Protein AF-A0A921UL97-F1 (afdb_monomer_lite)

Radius of gyration: 18.86 Å; chains: 1; bounding box: 52×34×56 Å

pLDDT: mean 81.59, std 15.33, range [46.84, 97.56]

Structure (mmCIF, N/CA/C/O backbone):
data_AF-A0A921UL97-F1
#
_entry.id   AF-A0A921UL97-F1
#
loop_
_atom_site.group_PDB
_atom_site.id
_atom_site.type_symbol
_atom_site.label_atom_id
_atom_site.label_alt_id
_atom_site.label_comp_id
_atom_site.label_asym_id
_atom_site.label_entity_id
_atom_site.label_seq_id
_atom_site.pdbx_PDB_ins_code
_atom_site.Cartn_x
_atom_site.Cartn_y
_atom_site.Cartn_z
_atom_site.occupancy
_atom_site.B_iso_or_equiv
_atom_site.auth_seq_id
_atom_site.auth_comp_id
_atom_site.auth_asym_id
_atom_site.auth_atom_id
_atom_site.pdbx_PDB_model_num
ATOM 1 N N . MET A 1 1 ? -31.697 -19.791 4.088 1.00 47.84 1 MET A N 1
ATOM 2 C CA . MET A 1 1 ? -30.578 -19.664 3.131 1.00 47.84 1 MET A CA 1
ATOM 3 C C . MET A 1 1 ? -30.287 -18.179 2.999 1.00 47.84 1 MET A C 1
ATOM 5 O O . MET A 1 1 ? -31.134 -17.475 2.470 1.00 47.84 1 MET A O 1
ATOM 9 N N . TYR A 1 2 ? -29.198 -17.680 3.588 1.00 55.25 2 TYR A N 1
ATOM 10 C CA . TYR A 1 2 ? -28.823 -16.268 3.459 1.00 55.25 2 TYR A CA 1
ATOM 11 C C . TYR A 1 2 ? -28.021 -16.108 2.171 1.00 55.25 2 TYR A C 1
ATOM 13 O O . TYR A 1 2 ? -27.031 -16.809 1.973 1.00 55.25 2 TYR A O 1
ATOM 21 N N . ILE A 1 3 ? -28.486 -15.240 1.279 1.00 63.59 3 ILE A N 1
ATOM 22 C CA . ILE A 1 3 ? -27.766 -14.893 0.056 1.00 63.59 3 ILE A CA 1
ATOM 23 C C . ILE A 1 3 ? -26.787 -13.788 0.455 1.00 63.59 3 ILE A C 1
ATOM 25 O O . ILE A 1 3 ? -27.212 -12.717 0.880 1.00 63.59 3 ILE A O 1
ATOM 29 N N . LEU A 1 4 ? -25.486 -14.067 0.383 1.00 74.12 4 LEU A N 1
ATOM 30 C CA . LEU A 1 4 ? -24.458 -13.043 0.556 1.00 74.12 4 LEU A CA 1
ATOM 31 C C . LEU A 1 4 ? -24.470 -12.166 -0.698 1.00 74.12 4 LEU A C 1
ATOM 33 O O . LEU A 1 4 ? -24.106 -12.624 -1.780 1.00 74.12 4 LEU A O 1
ATOM 37 N N . GLN A 1 5 ? -24.931 -10.926 -0.556 1.00 77.56 5 GLN A N 1
ATOM 38 C CA . GLN A 1 5 ? -24.943 -9.939 -1.627 1.00 77.56 5 GLN A CA 1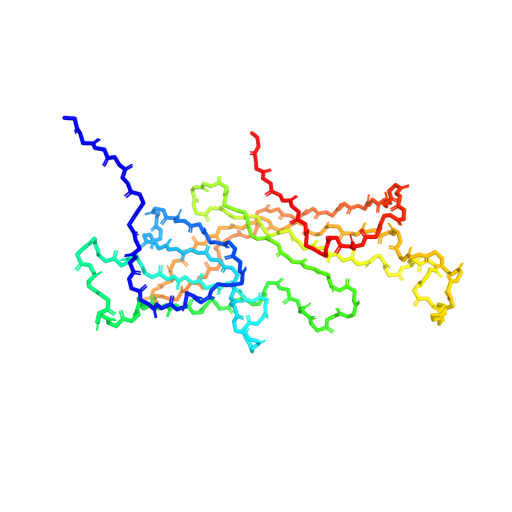
ATOM 39 C C . GLN A 1 5 ? -23.999 -8.793 -1.266 1.00 77.56 5 GLN A C 1
ATOM 41 O O . GLN A 1 5 ? -24.030 -8.276 -0.148 1.00 77.56 5 GLN A O 1
ATOM 46 N N . TRP A 1 6 ? -23.170 -8.388 -2.228 1.00 77.94 6 TRP A N 1
ATOM 47 C CA . TRP A 1 6 ? -22.376 -7.171 -2.106 1.00 77.94 6 TRP A CA 1
ATOM 48 C C . TRP A 1 6 ? -23.304 -5.977 -1.893 1.00 77.94 6 TRP A C 1
ATOM 50 O O . TRP A 1 6 ? -24.197 -5.728 -2.703 1.00 77.94 6 TRP A O 1
ATOM 60 N N . THR A 1 7 ? -23.088 -5.259 -0.795 1.00 75.06 7 THR A N 1
ATOM 61 C CA . THR A 1 7 ? -23.838 -4.053 -0.444 1.00 75.06 7 THR A CA 1
ATOM 62 C C . THR A 1 7 ? -22.872 -2.876 -0.455 1.00 75.06 7 THR A C 1
ATOM 64 O O . THR A 1 7 ? -21.759 -2.978 0.058 1.00 75.06 7 THR A O 1
ATOM 67 N N . HIS A 1 8 ? -23.268 -1.780 -1.096 1.00 76.88 8 HIS A N 1
ATOM 68 C CA . HIS A 1 8 ? -22.486 -0.549 -1.104 1.00 76.88 8 HIS A CA 1
ATOM 69 C C . HIS A 1 8 ? -22.623 0.151 0.255 1.00 76.88 8 HIS A C 1
ATOM 71 O O . HIS A 1 8 ? -23.746 0.366 0.712 1.00 76.88 8 HIS A O 1
ATOM 77 N N . HIS A 1 9 ? -21.502 0.493 0.894 1.00 78.44 9 HIS A N 1
ATOM 78 C CA . HIS A 1 9 ? -21.475 1.126 2.215 1.00 78.44 9 HIS A CA 1
ATOM 79 C C . HIS A 1 9 ? -20.854 2.521 2.128 1.00 78.44 9 HIS A C 1
ATOM 81 O O . HIS A 1 9 ? -19.638 2.641 1.990 1.00 78.44 9 HIS A O 1
ATOM 87 N N . GLY A 1 10 ? -21.700 3.547 2.260 1.00 79.19 10 GLY A N 1
ATOM 88 C CA . GLY A 1 10 ? -21.292 4.955 2.243 1.00 79.19 10 GLY A CA 1
ATOM 89 C C . GLY A 1 10 ? -20.897 5.495 0.869 1.00 79.19 10 GLY A C 1
ATOM 90 O O . GLY A 1 10 ? -20.443 4.750 0.012 1.00 79.19 10 GLY A O 1
ATOM 91 N N . ASP A 1 11 ? -21.031 6.808 0.672 1.00 84.38 11 ASP A N 1
ATOM 92 C CA . ASP A 1 11 ? -20.553 7.516 -0.529 1.00 84.38 11 ASP A CA 1
ATOM 93 C C . ASP A 1 11 ? -19.202 8.196 -0.249 1.00 84.38 11 ASP A C 1
ATOM 95 O O . ASP A 1 11 ? -19.039 9.410 -0.392 1.00 84.38 11 ASP A O 1
ATOM 99 N N . TRP A 1 12 ? -18.218 7.416 0.208 1.00 87.12 12 TRP A N 1
ATOM 100 C CA . TRP A 1 12 ? -16.892 7.931 0.562 1.00 87.12 12 TRP A CA 1
ATOM 101 C C . TRP A 1 12 ? -15.799 7.355 -0.328 1.00 87.12 12 TRP A C 1
ATOM 103 O O . TRP A 1 12 ? -15.843 6.202 -0.752 1.00 87.12 12 TRP A O 1
ATOM 113 N N . ILE A 1 13 ? -14.758 8.155 -0.546 1.00 88.69 13 ILE A N 1
ATOM 114 C CA . ILE A 1 13 ? -13.531 7.708 -1.201 1.00 88.69 13 ILE A CA 1
ATOM 115 C C . ILE A 1 13 ? -12.564 7.250 -0.109 1.00 88.69 13 ILE A C 1
ATOM 117 O O . ILE A 1 13 ? -12.173 8.038 0.752 1.00 88.69 13 ILE A O 1
ATOM 121 N N . LEU A 1 14 ? -12.186 5.973 -0.140 1.00 92.25 14 LEU A N 1
ATOM 122 C CA . LEU A 1 14 ? -11.200 5.416 0.786 1.00 92.25 14 LEU A CA 1
ATOM 123 C C . LEU A 1 14 ? -9.791 5.955 0.480 1.00 92.25 14 LEU A C 1
ATOM 125 O O . LEU A 1 14 ? -9.491 6.272 -0.673 1.00 92.25 14 LEU A O 1
ATOM 129 N N . PRO A 1 15 ? -8.890 6.022 1.476 1.00 94.62 15 PRO A N 1
ATOM 130 C CA . PRO A 1 15 ? -7.600 6.705 1.351 1.00 94.62 15 PRO A CA 1
ATOM 131 C C . PRO A 1 15 ? -6.551 5.897 0.565 1.00 94.62 15 PRO A C 1
ATOM 133 O O . PRO A 1 15 ? -5.354 6.077 0.791 1.00 94.62 15 PRO A O 1
ATOM 136 N N . PHE A 1 16 ? -6.965 4.994 -0.329 1.00 95.81 16 PHE A N 1
ATOM 137 C CA . PHE A 1 16 ? -6.090 4.015 -0.968 1.00 95.81 16 PHE A CA 1
ATOM 138 C C . PHE A 1 16 ? -5.821 4.324 -2.444 1.00 95.81 16 PHE A C 1
ATOM 140 O O . PHE A 1 16 ? -6.738 4.548 -3.233 1.00 95.81 16 PHE A O 1
ATOM 147 N N . ALA A 1 17 ? -4.553 4.250 -2.845 1.00 92.50 17 ALA A N 1
ATOM 148 C CA . ALA A 1 17 ? -4.155 4.125 -4.240 1.00 92.50 17 ALA A CA 1
ATOM 149 C C . ALA A 1 17 ? -4.385 2.674 -4.691 1.00 92.50 17 ALA A C 1
ATOM 151 O O . ALA A 1 17 ? -3.507 1.819 -4.567 1.00 92.50 17 ALA A O 1
ATOM 152 N N . GLY A 1 18 ? -5.584 2.393 -5.204 1.00 89.88 18 GLY A N 1
ATOM 153 C CA . GLY A 1 18 ? -5.939 1.083 -5.746 1.00 89.88 18 GLY A CA 1
ATOM 154 C C . GLY A 1 18 ? -6.394 0.090 -4.677 1.00 89.88 18 GLY A C 1
ATOM 155 O O . GLY A 1 18 ? -7.351 0.345 -3.952 1.00 89.88 18 GLY A O 1
ATOM 156 N N . GLN A 1 19 ? -5.764 -1.085 -4.634 1.00 91.62 19 GLN A N 1
ATOM 157 C CA . GLN A 1 19 ? -6.203 -2.201 -3.790 1.00 91.62 19 GLN A CA 1
ATOM 158 C C . GLN A 1 19 ? -5.770 -2.026 -2.326 1.00 91.62 19 GLN A C 1
ATOM 160 O O . GLN A 1 19 ? -4.643 -1.615 -2.043 1.00 91.62 19 GLN A O 1
ATOM 165 N N . ALA A 1 20 ? -6.653 -2.419 -1.409 1.00 94.94 20 ALA A N 1
ATOM 166 C CA . ALA A 1 20 ? -6.383 -2.551 0.017 1.00 94.94 20 ALA A CA 1
ATOM 167 C C . ALA A 1 20 ? -6.779 -3.950 0.500 1.00 94.94 20 ALA A C 1
ATOM 169 O O . ALA A 1 20 ? -7.606 -4.622 -0.118 1.00 94.94 20 ALA A O 1
ATOM 170 N N . TYR A 1 21 ? -6.189 -4.375 1.611 1.00 95.88 21 TYR A N 1
ATOM 171 C CA . TYR A 1 21 ? -6.388 -5.698 2.192 1.00 95.88 21 TYR A CA 1
ATOM 172 C C . TYR A 1 21 ? -6.857 -5.554 3.626 1.00 95.88 21 TYR A C 1
ATOM 174 O O . TYR A 1 21 ? -6.320 -4.736 4.370 1.00 95.88 21 TYR A O 1
ATOM 182 N N . TYR A 1 22 ? -7.852 -6.346 4.005 1.00 95.56 22 TYR A N 1
ATOM 183 C CA . TYR A 1 22 ? -8.232 -6.458 5.400 1.00 95.56 22 TYR A CA 1
ATOM 184 C C . TYR A 1 22 ? -7.176 -7.283 6.131 1.00 95.56 22 TYR A C 1
ATOM 186 O O . TYR A 1 22 ? -6.858 -8.397 5.714 1.00 95.56 22 TYR A O 1
ATOM 194 N 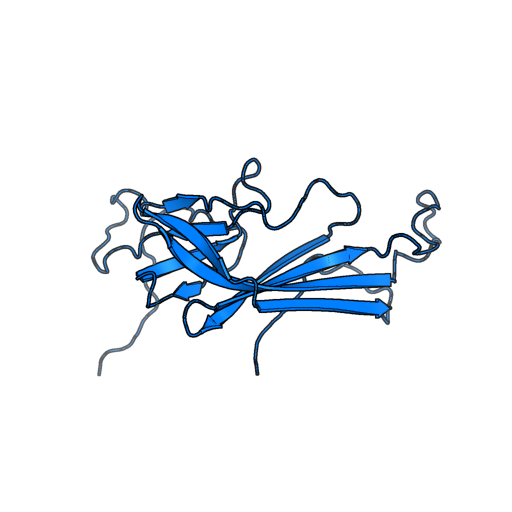N . ASP A 1 23 ? -6.654 -6.733 7.220 1.00 96.38 23 ASP A N 1
ATOM 195 C CA . ASP A 1 23 ? -5.767 -7.440 8.127 1.00 96.38 23 ASP A CA 1
ATOM 196 C C . ASP A 1 23 ? -6.460 -7.643 9.476 1.00 96.38 23 ASP A C 1
ATOM 198 O O . ASP A 1 23 ? -6.921 -6.689 10.104 1.00 96.38 23 ASP A O 1
ATOM 202 N N . ALA A 1 24 ? -6.557 -8.903 9.900 1.00 95.06 24 ALA A N 1
ATOM 203 C CA . ALA A 1 24 ? -7.303 -9.280 11.092 1.00 95.06 24 ALA A CA 1
ATOM 204 C C . ALA A 1 24 ? -6.595 -8.891 12.396 1.00 95.06 24 ALA A C 1
ATOM 206 O O . ALA A 1 24 ? -7.269 -8.639 13.386 1.00 95.06 24 ALA A O 1
ATOM 207 N N . GLU A 1 25 ? -5.261 -8.822 12.421 1.00 94.50 25 GLU A N 1
ATOM 208 C CA . GLU A 1 25 ? -4.530 -8.432 13.634 1.00 94.50 25 GLU A CA 1
ATOM 209 C C . GLU A 1 25 ? -4.559 -6.912 13.835 1.00 94.50 25 GLU A C 1
ATOM 211 O O . GLU A 1 25 ? -4.550 -6.426 14.966 1.00 94.50 25 GLU A O 1
ATOM 216 N N . LEU A 1 26 ? -4.594 -6.155 12.736 1.00 95.38 26 LEU A N 1
ATOM 217 C CA . LEU A 1 26 ? -4.786 -4.705 12.747 1.00 95.38 26 LEU A CA 1
ATOM 218 C C . LEU A 1 26 ? -6.263 -4.297 12.826 1.00 95.38 26 LEU A C 1
ATOM 220 O O . LEU A 1 26 ? -6.540 -3.119 13.044 1.00 95.38 26 LEU A O 1
ATOM 224 N N . GLU A 1 27 ? -7.187 -5.232 12.598 1.00 95.56 27 GLU A N 1
ATOM 225 C CA . GLU A 1 27 ? -8.634 -5.002 12.483 1.00 95.56 27 GLU A CA 1
ATOM 226 C C . GLU A 1 27 ? -8.985 -3.846 11.525 1.00 95.56 27 GLU A C 1
ATOM 228 O O . GLU A 1 27 ? -9.927 -3.083 11.742 1.00 95.56 27 GLU A O 1
ATOM 233 N N . ALA A 1 28 ? -8.212 -3.699 10.446 1.00 96.56 28 ALA A N 1
ATOM 234 C CA . ALA A 1 28 ? -8.289 -2.551 9.550 1.00 96.56 28 ALA A CA 1
ATOM 235 C C . ALA A 1 28 ? -7.989 -2.935 8.099 1.00 96.56 28 ALA A C 1
ATOM 237 O O . ALA A 1 28 ? -7.287 -3.907 7.811 1.00 96.56 28 ALA A O 1
ATOM 238 N N . TRP A 1 29 ? -8.483 -2.121 7.171 1.00 96.88 29 TRP A N 1
ATOM 239 C CA . TRP A 1 29 ? -8.026 -2.129 5.787 1.00 96.88 29 TRP A CA 1
ATOM 240 C C . TRP A 1 29 ? -6.658 -1.467 5.694 1.00 96.88 29 TRP A C 1
ATOM 242 O O . TRP A 1 29 ? -6.455 -0.404 6.272 1.00 96.88 29 TRP A O 1
ATOM 252 N N . VAL A 1 30 ? -5.733 -2.056 4.941 1.00 97.56 30 VAL A N 1
ATOM 253 C CA . VAL A 1 30 ? -4.375 -1.544 4.731 1.00 97.56 30 VAL A CA 1
ATOM 254 C C . VAL A 1 30 ? -4.073 -1.462 3.241 1.00 97.56 30 VAL A C 1
ATOM 256 O O . VAL A 1 30 ? -4.290 -2.423 2.501 1.00 97.56 30 VAL A O 1
ATOM 259 N N . GLY A 1 31 ? -3.526 -0.333 2.796 1.00 97.19 31 GLY A N 1
ATOM 260 C CA . GLY A 1 31 ? -3.187 -0.108 1.393 1.00 97.19 31 GLY A CA 1
ATOM 261 C C . GLY A 1 31 ? -2.118 0.963 1.202 1.00 97.19 31 GLY A C 1
ATOM 262 O O . GLY A 1 31 ? -1.633 1.568 2.159 1.00 9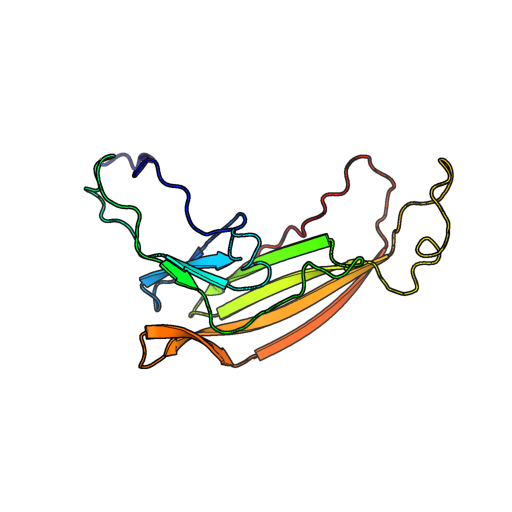7.19 31 GLY A O 1
ATOM 263 N N . LEU A 1 32 ? -1.737 1.186 -0.057 1.00 96.81 32 LEU A N 1
ATOM 264 C CA . LEU A 1 32 ? -0.919 2.339 -0.438 1.00 96.81 32 LEU A CA 1
ATOM 265 C C . LEU A 1 32 ? -1.754 3.611 -0.294 1.00 96.81 32 LEU A C 1
ATOM 267 O O . LEU A 1 32 ? -2.916 3.603 -0.682 1.00 96.81 32 LEU A O 1
ATOM 271 N N . ALA A 1 33 ? -1.182 4.697 0.214 1.00 96.31 33 ALA A N 1
ATOM 272 C CA . ALA A 1 33 ? -1.913 5.946 0.379 1.00 96.31 33 ALA A CA 1
ATOM 273 C C . ALA A 1 33 ? -2.244 6.597 -0.980 1.00 96.31 33 ALA A C 1
ATOM 275 O O . ALA A 1 33 ? -1.409 6.648 -1.887 1.00 96.31 33 ALA A O 1
ATOM 276 N N . GLY A 1 34 ? -3.495 7.042 -1.124 1.00 92.50 34 GLY A N 1
ATOM 277 C CA . GLY A 1 34 ? -4.068 7.565 -2.368 1.00 92.50 34 GLY A CA 1
ATOM 278 C C . GLY A 1 34 ? -3.776 9.037 -2.649 1.00 92.50 34 GLY A C 1
ATOM 279 O O . GLY A 1 34 ? -3.781 9.451 -3.809 1.00 92.50 34 GLY A O 1
ATOM 280 N N . ASP A 1 35 ? -3.514 9.824 -1.606 1.00 90.69 35 ASP A N 1
ATOM 281 C CA . ASP A 1 35 ? -3.284 11.258 -1.744 1.00 90.69 35 ASP A CA 1
ATOM 282 C C . ASP A 1 35 ? -1.884 11.566 -2.308 1.00 90.69 35 ASP A C 1
ATOM 284 O O . ASP A 1 35 ? -0.915 10.852 -2.027 1.00 90.69 35 ASP A O 1
ATOM 288 N N . ARG A 1 36 ? -1.772 12.642 -3.102 1.00 85.12 36 ARG A N 1
ATOM 289 C CA . ARG A 1 36 ? -0.525 13.015 -3.791 1.00 85.12 36 ARG A CA 1
ATOM 290 C C . ARG A 1 36 ? 0.614 13.316 -2.822 1.00 85.12 36 ARG A C 1
ATOM 292 O O . ARG A 1 36 ? 1.730 12.873 -3.089 1.00 85.12 36 ARG A O 1
ATOM 299 N N . ASP A 1 37 ? 0.337 13.992 -1.712 1.00 90.31 37 ASP A N 1
ATOM 300 C CA . ASP A 1 37 ? 1.359 14.370 -0.728 1.00 90.31 37 ASP A CA 1
ATOM 301 C C . ASP A 1 37 ? 1.782 13.166 0.128 1.00 90.31 37 ASP A C 1
ATOM 303 O O . ASP A 1 37 ? 2.879 13.121 0.685 1.00 90.31 37 ASP A O 1
ATOM 307 N N . SER A 1 38 ? 0.930 12.140 0.171 1.00 92.62 38 SER A N 1
ATOM 308 C CA . SER A 1 38 ? 1.176 10.861 0.838 1.00 92.62 38 SER A CA 1
ATOM 309 C C . SER A 1 38 ? 1.729 9.765 -0.082 1.00 92.62 38 SER A C 1
ATOM 311 O O . SER A 1 38 ? 1.852 8.608 0.330 1.00 92.62 38 SER A O 1
ATOM 313 N N . ALA A 1 39 ? 2.077 10.090 -1.330 1.00 92.00 39 ALA A N 1
ATOM 314 C CA . ALA A 1 39 ? 2.548 9.098 -2.288 1.00 92.00 39 ALA A CA 1
ATOM 315 C C . ALA A 1 39 ? 3.768 8.329 -1.753 1.00 92.00 39 ALA A C 1
ATOM 317 O O . ALA A 1 39 ? 4.749 8.905 -1.277 1.00 92.00 39 ALA A O 1
ATOM 318 N N . GLY A 1 40 ? 3.709 7.001 -1.848 1.00 93.44 40 GLY A N 1
ATOM 319 C CA . GLY A 1 40 ? 4.763 6.126 -1.341 1.00 93.44 40 GLY A CA 1
ATOM 320 C C . GLY A 1 40 ? 4.602 5.702 0.115 1.00 93.44 40 GLY A C 1
ATOM 321 O O . GLY A 1 40 ? 5.368 4.858 0.571 1.00 93.44 40 GLY A O 1
ATOM 322 N N . TYR A 1 41 ? 3.627 6.236 0.848 1.00 95.88 41 TYR A N 1
ATOM 323 C CA . TYR A 1 41 ? 3.292 5.777 2.194 1.00 95.88 41 TYR A CA 1
ATOM 324 C C . TYR A 1 41 ? 2.220 4.686 2.161 1.00 95.88 41 TYR A C 1
ATOM 326 O O . TYR A 1 41 ? 1.496 4.513 1.179 1.00 95.88 41 TYR A O 1
ATOM 334 N N . LEU A 1 42 ? 2.115 3.953 3.266 1.00 96.75 42 LEU A N 1
ATOM 335 C CA . LEU A 1 42 ? 0.964 3.101 3.552 1.00 96.75 42 LEU A CA 1
ATOM 336 C C . LEU A 1 42 ? -0.057 3.887 4.366 1.00 96.75 42 LEU A C 1
ATOM 338 O O . LEU A 1 42 ? 0.315 4.804 5.096 1.00 96.75 42 LEU A O 1
ATOM 342 N N . CYS A 1 43 ? -1.318 3.494 4.307 1.00 96.88 43 CYS A N 1
ATOM 343 C CA . CYS A 1 43 ? -2.339 3.949 5.237 1.00 96.88 43 CYS A CA 1
ATOM 344 C C . CYS A 1 43 ? -3.184 2.768 5.714 1.00 96.88 43 CYS A C 1
ATOM 346 O O . CYS A 1 43 ? -3.232 1.715 5.070 1.00 96.88 43 CYS A O 1
ATOM 348 N N . SER A 1 44 ? -3.828 2.947 6.863 1.00 97.38 44 SER A N 1
ATOM 349 C CA . SER A 1 44 ? -4.864 2.044 7.347 1.00 97.38 44 SER A CA 1
ATOM 350 C C . SER A 1 44 ? -6.186 2.776 7.519 1.00 97.38 44 SER A C 1
ATOM 352 O O . SER A 1 44 ? -6.199 3.978 7.776 1.00 97.38 44 SER A O 1
ATOM 354 N N . CYS A 1 45 ? -7.293 2.062 7.359 1.00 96.06 45 CYS A N 1
ATOM 355 C CA . CYS A 1 45 ? -8.644 2.591 7.472 1.00 96.06 45 CYS A CA 1
ATOM 356 C C . CYS A 1 45 ? -9.516 1.617 8.265 1.00 96.06 45 CYS A C 1
ATOM 358 O O . CYS A 1 45 ? -9.468 0.408 8.026 1.00 96.06 45 CYS A O 1
ATOM 360 N N . ASP A 1 46 ? -10.286 2.145 9.211 1.00 94.06 46 ASP A N 1
ATOM 361 C CA . ASP A 1 46 ? -11.161 1.344 10.061 1.00 94.06 46 ASP A CA 1
ATOM 362 C C . ASP A 1 46 ? -12.248 0.651 9.226 1.00 94.06 46 ASP A C 1
ATOM 364 O O . ASP A 1 46 ? -12.694 1.161 8.194 1.00 94.06 46 ASP A O 1
ATOM 368 N N . VAL A 1 47 ? -12.699 -0.524 9.672 1.00 89.69 47 VAL A N 1
ATOM 369 C CA . VAL A 1 47 ? -13.812 -1.222 9.020 1.00 89.69 47 VAL A CA 1
ATOM 370 C C . VAL A 1 47 ? -15.126 -0.528 9.401 1.00 89.69 47 VAL A C 1
ATOM 372 O O . VAL A 1 47 ? -15.474 -0.507 10.584 1.00 89.69 47 VAL A O 1
ATOM 375 N N . PRO A 1 48 ? -15.882 0.035 8.439 1.00 83.94 48 PRO A N 1
ATOM 376 C CA . PRO A 1 48 ? -17.164 0.649 8.751 1.00 83.94 48 PRO A CA 1
ATOM 377 C C . PRO A 1 48 ? -18.168 -0.412 9.240 1.00 83.94 48 PRO A C 1
ATOM 379 O O . PRO A 1 48 ? -18.167 -1.543 8.744 1.00 83.94 48 PRO A O 1
ATOM 382 N N . PRO A 1 49 ? -19.044 -0.079 10.205 1.00 77.25 49 PRO A N 1
ATOM 383 C CA . PRO A 1 49 ? -20.043 -1.016 10.706 1.00 77.25 49 PRO A CA 1
ATOM 384 C C . PRO A 1 49 ? -21.043 -1.404 9.608 1.00 77.25 49 PRO A C 1
ATOM 386 O O . PRO A 1 49 ? -21.383 -0.603 8.742 1.00 77.25 49 PRO A O 1
ATOM 389 N N . VAL A 1 50 ? -21.589 -2.622 9.684 1.00 69.75 50 VAL A N 1
ATOM 390 C CA . VAL A 1 50 ? -22.527 -3.170 8.678 1.00 69.75 50 VAL A CA 1
ATOM 391 C C . VAL A 1 50 ? -23.782 -2.299 8.501 1.00 69.75 50 VAL A C 1
ATOM 393 O O . VAL A 1 50 ? -24.339 -2.231 7.412 1.00 69.75 50 VAL A O 1
ATOM 396 N N . ALA A 1 51 ? -24.211 -1.592 9.549 1.00 67.81 51 ALA A N 1
ATOM 397 C CA . ALA A 1 51 ? -25.357 -0.680 9.516 1.00 67.81 51 ALA A CA 1
ATOM 398 C C . ALA A 1 51 ? -25.000 0.750 9.067 1.00 67.81 51 ALA A C 1
ATOM 400 O O . ALA A 1 51 ? -25.770 1.677 9.310 1.00 67.81 51 ALA A O 1
ATOM 401 N N . ALA A 1 52 ? -23.826 0.961 8.465 1.00 63.47 52 ALA A N 1
ATOM 402 C CA . ALA A 1 52 ? -23.432 2.280 8.004 1.00 63.47 52 ALA A CA 1
ATOM 403 C C . ALA A 1 52 ? -24.346 2.755 6.856 1.00 63.47 52 ALA A C 1
ATOM 405 O O . ALA A 1 52 ? -24.187 2.363 5.702 1.00 63.47 52 ALA A O 1
ATOM 406 N N . GLU A 1 53 ? -25.312 3.607 7.194 1.00 67.69 53 GLU A N 1
ATOM 407 C CA . GLU A 1 53 ? -26.074 4.433 6.258 1.00 67.69 53 GLU A CA 1
ATOM 408 C C . GLU A 1 53 ? -25.166 5.379 5.461 1.00 67.69 53 GLU A C 1
ATOM 410 O O . GLU A 1 53 ? -24.103 5.785 5.937 1.00 67.69 53 GLU A O 1
ATOM 415 N N . LEU A 1 54 ? -25.632 5.791 4.277 1.00 65.56 54 LEU A N 1
ATOM 416 C CA . LEU A 1 54 ? -24.932 6.708 3.363 1.00 65.56 54 LEU A CA 1
ATOM 417 C C . LEU A 1 54 ? -24.564 8.062 4.000 1.00 65.56 54 LEU A C 1
ATOM 419 O O . LEU A 1 54 ? -23.642 8.729 3.545 1.00 65.56 54 LEU A O 1
ATOM 423 N N . THR A 1 55 ? -25.274 8.461 5.056 1.00 67.38 55 THR A N 1
ATOM 424 C CA . THR A 1 55 ? -25.096 9.723 5.788 1.00 67.38 55 THR A CA 1
ATOM 425 C C . THR A 1 55 ? -24.012 9.666 6.864 1.00 67.38 55 THR A C 1
ATOM 427 O O . THR A 1 55 ? -23.686 10.701 7.448 1.00 67.38 55 THR A O 1
ATOM 430 N N . ASN A 1 56 ? -23.457 8.484 7.151 1.00 77.81 56 ASN A N 1
ATOM 431 C CA . ASN A 1 56 ? -22.415 8.352 8.161 1.00 77.81 56 ASN A CA 1
ATOM 432 C C . ASN A 1 56 ? -21.125 9.074 7.739 1.00 77.81 56 ASN A C 1
ATOM 434 O O . ASN A 1 56 ? -20.865 9.252 6.545 1.00 77.81 56 ASN A O 1
ATOM 438 N N . PRO A 1 57 ? -20.306 9.517 8.706 1.00 85.44 57 PRO A N 1
ATOM 439 C CA . PRO A 1 57 ? -18.990 10.048 8.394 1.00 85.44 57 PRO A CA 1
ATOM 440 C C . PRO A 1 57 ? -18.106 8.961 7.759 1.00 85.44 57 PRO A C 1
ATOM 442 O O . PRO A 1 57 ? -18.296 7.774 8.045 1.00 85.44 57 PRO A O 1
ATOM 445 N N . PRO A 1 58 ? -17.116 9.348 6.934 1.00 87.50 58 PRO A N 1
ATOM 446 C CA . PRO A 1 58 ? -16.151 8.400 6.397 1.00 87.50 58 PRO A CA 1
ATOM 447 C C . PRO A 1 58 ? -15.397 7.691 7.533 1.00 87.50 58 PRO A C 1
ATOM 449 O O . PRO A 1 58 ? -15.159 8.302 8.583 1.00 87.50 58 PRO A O 1
ATOM 452 N N . PRO A 1 59 ? -14.993 6.423 7.337 1.00 91.06 59 PRO A N 1
ATOM 453 C CA . PRO A 1 59 ? -14.208 5.698 8.327 1.00 91.06 59 PRO A CA 1
ATOM 454 C C . PRO A 1 59 ? -12.911 6.446 8.647 1.00 91.06 59 PRO A C 1
ATOM 456 O O . PRO A 1 59 ? -12.265 7.026 7.767 1.00 91.06 59 PRO A O 1
ATOM 459 N N . SER A 1 60 ? -12.520 6.420 9.923 1.00 93.12 60 SER A N 1
ATOM 460 C CA . SER A 1 60 ? -11.248 7.006 10.337 1.00 93.12 60 SER A CA 1
ATOM 461 C C . SER A 1 60 ? -10.102 6.273 9.650 1.00 93.12 60 SER A C 1
ATOM 463 O O . SER A 1 60 ? -10.157 5.067 9.394 1.00 93.12 60 SER A O 1
ATOM 465 N N . TRP A 1 61 ? -9.047 7.012 9.337 1.00 94.94 61 TRP A N 1
ATOM 466 C CA . TRP A 1 61 ? -7.868 6.456 8.698 1.00 94.94 61 TRP A CA 1
ATOM 467 C C . TRP A 1 61 ? -6.601 7.085 9.256 1.00 94.94 61 TRP A C 1
ATOM 469 O O . TRP A 1 61 ? -6.622 8.151 9.875 1.00 94.94 61 TRP A O 1
ATOM 479 N N . LYS A 1 62 ? -5.486 6.387 9.065 1.00 95.25 62 LYS A N 1
ATOM 480 C CA . LYS A 1 62 ? -4.180 6.761 9.595 1.00 95.25 62 LYS A CA 1
ATOM 481 C C . LYS A 1 62 ? -3.131 6.621 8.513 1.00 95.25 62 LYS A C 1
ATOM 483 O O . LYS A 1 62 ? -3.063 5.598 7.834 1.00 95.25 62 LYS A O 1
ATOM 488 N N . LEU A 1 63 ? -2.277 7.630 8.395 1.00 96.38 63 LEU A N 1
ATOM 489 C CA . LEU A 1 63 ? -1.093 7.546 7.556 1.00 96.38 63 LEU A CA 1
ATOM 490 C C . LEU A 1 63 ? 0.014 6.787 8.299 1.00 96.38 63 LEU A C 1
ATOM 492 O O . LEU A 1 63 ? 0.268 7.018 9.482 1.00 96.38 63 LEU A O 1
ATOM 496 N N . GLY A 1 64 ? 0.672 5.871 7.601 1.00 94.69 64 GLY A N 1
ATOM 497 C CA . GLY A 1 64 ? 1.845 5.172 8.102 1.00 94.69 64 GLY A CA 1
ATOM 498 C C . GLY A 1 64 ? 3.028 6.116 8.284 1.00 94.69 64 GLY A C 1
ATOM 499 O O . GLY A 1 64 ? 3.165 7.125 7.600 1.00 94.69 64 GLY A O 1
ATOM 500 N N . LEU A 1 65 ? 3.925 5.768 9.203 1.00 93.88 65 LEU A N 1
ATOM 501 C CA . LEU A 1 65 ? 5.067 6.627 9.542 1.00 93.88 65 LEU A CA 1
ATOM 502 C C . LEU A 1 65 ? 6.218 6.560 8.527 1.00 93.88 65 LEU A C 1
ATOM 504 O O . LEU A 1 65 ? 7.103 7.413 8.527 1.00 93.88 65 LEU A O 1
ATOM 508 N N . ASN A 1 66 ? 6.251 5.524 7.691 1.00 92.50 66 ASN A N 1
ATOM 509 C CA . ASN A 1 66 ? 7.385 5.219 6.829 1.00 92.50 66 ASN A CA 1
ATOM 510 C C . ASN A 1 66 ? 7.027 5.440 5.353 1.00 92.50 66 ASN A C 1
ATOM 512 O O . ASN A 1 66 ? 6.106 4.799 4.846 1.00 92.50 66 ASN A O 1
ATOM 516 N N . LYS A 1 67 ? 7.808 6.280 4.655 1.00 93.38 67 LYS A N 1
ATOM 517 C CA . LYS A 1 67 ? 7.793 6.340 3.187 1.00 93.38 67 LYS A CA 1
ATOM 518 C C . LYS A 1 67 ? 8.464 5.077 2.657 1.00 93.38 67 LYS A C 1
ATOM 520 O O . LYS A 1 67 ? 9.605 4.782 3.017 1.00 93.38 67 LYS A O 1
ATOM 525 N N . MET A 1 68 ? 7.745 4.316 1.846 1.00 92.19 68 MET A N 1
ATOM 526 C CA . MET A 1 68 ? 8.205 3.037 1.315 1.00 92.19 68 MET A CA 1
ATOM 527 C C . MET A 1 68 ? 8.917 3.185 -0.020 1.00 92.19 68 MET A C 1
ATOM 529 O O . MET A 1 68 ? 9.897 2.486 -0.247 1.00 92.19 68 MET A O 1
ATOM 533 N N . PHE A 1 69 ? 8.462 4.120 -0.853 1.00 90.94 69 PHE A N 1
ATOM 534 C CA . PHE A 1 69 ? 9.058 4.420 -2.150 1.00 90.94 69 PHE A CA 1
ATOM 535 C C . PHE A 1 69 ? 8.908 5.898 -2.516 1.00 90.94 69 PHE A C 1
ATOM 537 O O . PHE A 1 69 ? 8.089 6.617 -1.943 1.00 90.94 69 PHE A O 1
ATOM 544 N N . SER A 1 70 ? 9.706 6.365 -3.476 1.00 87.56 70 SER A N 1
ATOM 545 C CA . SER A 1 70 ? 9.617 7.718 -4.036 1.00 87.56 70 SER A CA 1
ATOM 546 C C . SER A 1 70 ? 8.934 7.661 -5.398 1.00 87.56 70 SER A C 1
ATOM 548 O O . SER A 1 70 ? 9.442 7.042 -6.333 1.00 87.56 70 SER A O 1
ATOM 550 N N . LYS A 1 71 ? 7.772 8.315 -5.511 1.00 82.06 71 LYS A N 1
ATOM 551 C CA . LYS A 1 71 ? 7.039 8.435 -6.780 1.00 82.06 71 LYS A CA 1
ATOM 552 C C . LYS A 1 71 ? 7.647 9.506 -7.694 1.00 82.06 71 LYS A C 1
ATOM 554 O O . LYS A 1 71 ? 7.354 9.527 -8.881 1.00 82.06 71 LYS A O 1
ATOM 559 N N . GLU A 1 72 ? 8.497 10.367 -7.141 1.00 82.69 72 GLU A N 1
ATOM 560 C CA . GLU A 1 72 ? 9.158 11.475 -7.834 1.00 82.69 72 GLU A CA 1
ATOM 561 C C . GLU A 1 72 ? 10.318 11.010 -8.733 1.00 82.69 72 GLU A C 1
ATOM 563 O O . GLU A 1 72 ? 10.826 11.784 -9.538 1.00 82.69 72 GLU A O 1
ATOM 568 N N . SER A 1 73 ? 10.747 9.748 -8.617 1.00 82.06 73 SER A N 1
ATOM 569 C CA . SER A 1 73 ? 11.756 9.178 -9.509 1.00 82.06 73 SER A CA 1
ATOM 570 C C . SER A 1 73 ? 11.202 8.976 -10.920 1.00 82.06 73 SER A C 1
ATOM 572 O O . SER A 1 73 ? 10.249 8.223 -11.124 1.00 82.06 73 SER A O 1
ATOM 574 N N . GLU A 1 74 ? 11.886 9.531 -11.921 1.00 81.00 74 GLU A N 1
ATOM 575 C CA . GLU A 1 74 ? 11.585 9.336 -13.350 1.00 81.00 74 GLU A CA 1
ATOM 576 C C . GLU A 1 74 ? 11.666 7.871 -13.807 1.00 81.00 74 GLU A C 1
ATOM 578 O O . GLU A 1 74 ? 11.191 7.512 -14.890 1.00 81.00 74 GLU A O 1
ATOM 583 N N . LEU A 1 75 ? 12.258 6.996 -12.992 1.00 84.19 75 LEU A N 1
ATOM 584 C CA . LEU A 1 75 ? 12.322 5.557 -13.234 1.00 84.19 75 LEU A CA 1
ATOM 585 C C . LEU A 1 75 ? 11.112 4.819 -12.664 1.00 84.19 75 LEU A C 1
ATOM 587 O O . LEU A 1 75 ? 10.794 3.736 -13.156 1.00 84.19 75 LEU A O 1
ATOM 591 N N . HIS A 1 76 ? 10.426 5.391 -11.672 1.00 87.75 76 HIS A N 1
ATOM 592 C CA . HIS A 1 76 ? 9.314 4.748 -10.985 1.00 87.75 76 HIS A CA 1
ATOM 593 C C . HIS A 1 76 ? 8.084 4.652 -11.883 1.00 87.75 76 HIS A C 1
ATOM 595 O O . HIS A 1 76 ? 7.690 5.612 -12.548 1.00 87.75 76 HIS A O 1
ATOM 601 N N . ARG A 1 77 ? 7.479 3.466 -11.961 1.00 86.44 77 ARG A N 1
ATOM 602 C CA . ARG A 1 77 ? 6.345 3.207 -12.866 1.00 86.44 77 ARG A CA 1
ATOM 603 C C . ARG A 1 77 ? 5.102 2.739 -12.149 1.00 86.44 77 ARG A C 1
ATOM 605 O O . ARG A 1 77 ? 4.006 3.040 -12.603 1.00 86.44 77 ARG A O 1
ATOM 612 N N . GLY A 1 78 ? 5.263 2.138 -10.986 1.00 88.88 78 GLY A N 1
ATOM 613 C CA . GLY A 1 78 ? 4.147 1.806 -10.127 1.00 88.88 78 GLY A CA 1
ATOM 614 C C . GLY A 1 78 ? 4.609 0.949 -8.973 1.00 88.88 78 GLY A C 1
ATOM 615 O O . GLY A 1 78 ? 5.707 0.395 -8.996 1.00 88.88 78 GLY A O 1
ATOM 616 N N . ALA A 1 79 ? 3.735 0.812 -7.991 1.00 92.38 79 ALA A N 1
ATOM 617 C CA . ALA A 1 79 ? 3.945 -0.092 -6.884 1.00 92.38 79 ALA A CA 1
ATOM 618 C C . ALA A 1 79 ? 2.639 -0.805 -6.556 1.00 92.38 79 ALA A C 1
ATOM 620 O O . ALA A 1 79 ? 1.560 -0.237 -6.724 1.00 92.38 79 ALA A O 1
ATOM 621 N N . LYS A 1 80 ? 2.741 -2.039 -6.066 1.00 93.06 80 LYS A N 1
ATOM 622 C CA . LYS A 1 80 ? 1.615 -2.766 -5.485 1.00 93.06 80 LYS A CA 1
ATOM 623 C C . LYS A 1 80 ? 1.968 -3.311 -4.120 1.00 93.06 80 LYS A C 1
ATOM 625 O O . LYS A 1 80 ? 3.064 -3.822 -3.908 1.00 93.06 80 LYS A O 1
ATOM 630 N N . LEU A 1 81 ? 1.007 -3.213 -3.214 1.00 95.19 81 LEU A N 1
ATOM 631 C CA . LEU A 1 81 ? 1.049 -3.879 -1.925 1.00 95.19 81 LEU A CA 1
ATOM 632 C C . LEU A 1 81 ? 0.341 -5.225 -2.048 1.00 95.19 81 LEU A C 1
ATOM 634 O O . LEU A 1 81 ? -0.725 -5.296 -2.656 1.00 95.19 81 LEU A O 1
ATOM 638 N N . ILE A 1 82 ? 0.915 -6.266 -1.457 1.00 94.00 82 ILE A N 1
ATOM 639 C CA . ILE A 1 82 ? 0.322 -7.598 -1.394 1.00 94.00 82 ILE A CA 1
ATOM 640 C C . ILE A 1 82 ? 0.315 -8.065 0.055 1.00 94.00 82 ILE A C 1
ATOM 642 O O . ILE A 1 82 ? 1.359 -8.059 0.707 1.00 94.00 82 ILE A O 1
ATOM 646 N N . HIS A 1 83 ? -0.845 -8.485 0.551 1.00 93.88 83 HIS A N 1
ATOM 647 C CA . HIS A 1 83 ? -0.970 -9.120 1.862 1.00 93.88 83 HIS A CA 1
ATOM 648 C C . HIS A 1 83 ? -0.516 -10.578 1.796 1.00 93.88 83 HIS A C 1
ATOM 650 O O . HIS A 1 83 ? -0.861 -11.301 0.864 1.00 93.88 83 HIS A O 1
ATOM 656 N N . MET A 1 84 ? 0.298 -10.986 2.766 1.00 92.25 84 MET A N 1
ATOM 657 C CA . MET A 1 84 ? 0.898 -12.321 2.861 1.00 92.25 84 MET A CA 1
ATOM 658 C C . MET A 1 84 ? 0.338 -13.139 4.036 1.00 92.25 84 MET A C 1
ATOM 660 O O . MET A 1 84 ? 0.826 -14.238 4.285 1.00 92.25 84 MET A O 1
ATOM 664 N N . GLY A 1 85 ? -0.648 -12.606 4.771 1.00 91.06 85 GLY A N 1
ATOM 665 C CA . GLY A 1 85 ? -1.112 -13.161 6.047 1.00 91.06 85 GLY A CA 1
ATOM 666 C C . GLY A 1 85 ? -0.233 -12.756 7.238 1.00 91.06 85 GLY A C 1
ATOM 667 O O . GLY A 1 85 ? 0.869 -12.238 7.060 1.00 91.06 85 GLY A O 1
ATOM 668 N N . ASP A 1 86 ? -0.725 -12.975 8.459 1.00 91.62 86 ASP A N 1
ATOM 669 C CA . ASP A 1 86 ? -0.028 -12.685 9.730 1.00 91.62 86 ASP A CA 1
ATOM 670 C C . ASP A 1 86 ? 0.562 -11.261 9.827 1.00 91.62 86 ASP A C 1
ATOM 672 O O . ASP A 1 86 ? 1.740 -11.090 10.168 1.00 91.62 86 ASP A O 1
ATOM 676 N N . SER A 1 87 ? -0.185 -10.230 9.411 1.00 93.88 87 SER A N 1
ATOM 677 C CA . SER A 1 87 ? 0.315 -8.846 9.317 1.00 93.88 87 SER A CA 1
ATOM 678 C C . SER A 1 87 ? 1.567 -8.655 8.458 1.00 93.88 87 SER A C 1
ATOM 680 O O . SER A 1 87 ? 2.255 -7.633 8.578 1.00 93.88 87 SER A O 1
ATOM 682 N N . LYS A 1 88 ? 1.905 -9.613 7.588 1.00 94.44 88 LYS A N 1
ATOM 683 C CA . LYS A 1 88 ? 3.028 -9.519 6.653 1.00 94.44 88 LYS A CA 1
ATOM 684 C C . LYS A 1 88 ? 2.537 -9.045 5.299 1.00 94.44 88 LYS A C 1
ATOM 686 O O . LYS A 1 88 ? 1.493 -9.456 4.794 1.00 94.44 88 LYS A O 1
ATOM 691 N N . PHE A 1 89 ? 3.341 -8.191 4.690 1.00 94.50 89 PHE A N 1
ATOM 692 C CA . PHE A 1 89 ? 3.065 -7.589 3.402 1.00 94.50 89 PHE A CA 1
ATOM 693 C C . PHE A 1 89 ? 4.322 -7.598 2.542 1.00 94.50 89 PHE A C 1
ATOM 695 O O . PHE A 1 89 ? 5.439 -7.488 3.049 1.00 94.50 89 PHE A O 1
ATOM 702 N N . CYS A 1 90 ? 4.130 -7.669 1.230 1.00 94.31 90 CYS A N 1
ATOM 703 C CA . CYS A 1 90 ? 5.170 -7.430 0.245 1.00 94.31 90 CYS A CA 1
ATOM 704 C C . CYS A 1 90 ? 4.806 -6.200 -0.579 1.00 94.31 90 CYS A C 1
ATOM 706 O O . CYS A 1 90 ? 3.727 -6.131 -1.169 1.00 94.31 90 CYS A O 1
ATOM 708 N N . LEU A 1 91 ? 5.712 -5.231 -0.618 1.00 94.50 91 LEU A N 1
ATOM 709 C CA . LEU A 1 91 ? 5.660 -4.142 -1.577 1.00 94.50 91 LEU A CA 1
ATOM 710 C C . LEU A 1 91 ? 6.459 -4.546 -2.811 1.00 94.50 91 LEU A C 1
ATOM 712 O O . LEU A 1 91 ? 7.641 -4.861 -2.691 1.00 94.50 91 LEU A O 1
ATOM 716 N N . VAL A 1 92 ? 5.823 -4.491 -3.976 1.00 93.56 92 VAL A N 1
ATOM 717 C CA . VAL A 1 92 ? 6.451 -4.712 -5.278 1.00 93.56 92 VAL A CA 1
ATOM 718 C C . VAL A 1 92 ? 6.486 -3.387 -6.024 1.00 93.56 92 VAL A C 1
ATOM 720 O O . VAL A 1 92 ? 5.453 -2.908 -6.486 1.00 93.56 92 VAL A O 1
ATOM 723 N N . GLU A 1 93 ? 7.666 -2.797 -6.145 1.00 92.69 93 GLU A N 1
ATOM 724 C CA . GLU A 1 93 ? 7.918 -1.586 -6.924 1.00 92.69 93 GLU A CA 1
ATOM 725 C C . GLU A 1 93 ? 8.421 -1.965 -8.317 1.00 92.69 93 GLU A C 1
ATOM 727 O O . GLU A 1 93 ? 9.275 -2.837 -8.462 1.00 92.69 93 GLU A O 1
ATOM 732 N N . SER A 1 94 ? 7.912 -1.290 -9.343 1.00 89.25 94 SER A N 1
ATOM 733 C CA . SER A 1 94 ? 8.321 -1.445 -10.736 1.00 89.25 94 SER A CA 1
ATOM 734 C C . SER A 1 94 ? 9.067 -0.201 -11.192 1.00 89.25 94 SER A C 1
ATOM 736 O O . SER A 1 94 ? 8.523 0.908 -11.188 1.00 89.25 94 SER A O 1
ATOM 738 N N . LEU A 1 95 ? 10.310 -0.398 -11.615 1.00 88.31 95 LEU A N 1
ATOM 739 C CA . LEU A 1 95 ? 11.212 0.648 -12.071 1.00 88.31 95 LEU A CA 1
ATOM 740 C C . LEU A 1 95 ? 11.683 0.361 -13.502 1.00 88.31 95 LEU A C 1
ATOM 742 O O . LEU A 1 95 ? 11.704 -0.782 -13.972 1.00 88.31 95 LEU A O 1
ATOM 746 N N . PHE A 1 96 ? 12.088 1.406 -14.214 1.00 84.38 96 PHE A N 1
ATOM 747 C CA . PHE A 1 96 ? 12.990 1.247 -15.350 1.00 84.38 96 PHE A CA 1
ATOM 748 C C . PHE A 1 96 ? 14.418 0.996 -14.875 1.00 84.38 96 PHE A C 1
ATOM 750 O O . PHE A 1 96 ? 14.854 1.582 -13.889 1.00 84.38 96 PHE A O 1
ATOM 757 N N . HIS A 1 97 ? 15.146 0.157 -15.608 1.00 82.25 97 HIS A N 1
ATOM 758 C CA . HIS A 1 97 ? 16.577 -0.017 -15.385 1.00 82.25 97 HIS A CA 1
ATOM 759 C C . HIS A 1 97 ? 17.335 1.271 -15.753 1.00 82.25 97 HIS A C 1
ATOM 761 O O . HIS A 1 97 ? 17.068 1.855 -16.805 1.00 82.25 97 HIS A O 1
ATOM 767 N N . GLU A 1 98 ? 18.282 1.696 -14.911 1.00 75.00 98 GLU A N 1
ATOM 768 C CA . GLU A 1 98 ? 19.059 2.936 -15.098 1.00 75.00 98 GLU A CA 1
ATOM 769 C C . GLU A 1 98 ? 19.839 2.924 -16.423 1.00 75.00 98 GLU A C 1
ATOM 771 O O . GLU A 1 98 ? 19.741 3.856 -17.224 1.00 75.00 98 GLU A O 1
ATOM 776 N N . ASP A 1 99 ? 20.510 1.806 -16.707 1.00 70.12 99 ASP A N 1
ATOM 777 C CA . ASP A 1 99 ? 21.286 1.592 -17.936 1.00 70.12 99 ASP A CA 1
ATOM 778 C C . ASP A 1 99 ? 20.477 1.053 -19.126 1.00 70.12 99 ASP A C 1
ATOM 780 O O . ASP A 1 99 ? 21.055 0.485 -20.054 1.00 70.12 99 ASP A O 1
ATOM 784 N N . ASP A 1 100 ? 19.143 1.169 -19.127 1.00 66.44 100 ASP A N 1
ATOM 785 C CA . ASP A 1 100 ? 18.396 0.854 -20.348 1.00 66.44 100 ASP A CA 1
ATOM 786 C C . ASP A 1 100 ? 18.882 1.804 -21.463 1.00 66.44 100 ASP A C 1
ATOM 788 O O . ASP A 1 100 ? 18.731 3.012 -21.311 1.00 66.44 100 ASP A O 1
ATOM 792 N N . PRO A 1 101 ? 19.484 1.325 -22.570 1.00 55.16 101 PRO A N 1
ATOM 793 C CA . PRO A 1 101 ? 20.097 2.182 -23.596 1.00 55.16 101 PRO A CA 1
ATOM 794 C C . PRO A 1 101 ? 19.108 3.149 -24.266 1.00 55.16 101 PRO A C 1
ATOM 796 O O . PRO A 1 101 ? 19.508 4.123 -24.899 1.00 55.16 101 PRO A O 1
ATOM 799 N N . THR A 1 102 ? 17.812 2.912 -24.090 1.00 55.72 102 THR A N 1
ATOM 800 C CA . THR A 1 102 ? 16.714 3.777 -24.540 1.00 55.72 102 THR A CA 1
ATOM 801 C C . THR A 1 102 ? 16.396 4.903 -23.543 1.00 55.72 102 THR A C 1
ATOM 803 O O . THR A 1 102 ? 15.517 5.726 -23.784 1.00 55.72 102 THR A O 1
ATOM 806 N N . SER A 1 103 ? 17.109 4.979 -22.411 1.00 50.22 103 SER A N 1
ATOM 807 C CA . SER A 1 103 ? 16.953 6.016 -21.385 1.00 50.22 103 SER A CA 1
ATOM 808 C C . SER A 1 103 ? 17.538 7.371 -21.778 1.00 50.22 103 SER A C 1
ATOM 810 O O . SER A 1 103 ? 17.125 8.376 -21.201 1.00 50.22 103 SER A O 1
ATOM 812 N N . LYS A 1 104 ? 18.445 7.395 -22.766 1.00 48.72 104 LYS A N 1
ATOM 813 C CA . LYS A 1 104 ? 19.219 8.573 -23.194 1.00 48.72 104 LYS A CA 1
ATOM 814 C C . LYS A 1 104 ? 18.845 9.118 -24.577 1.00 48.72 104 LYS A C 1
ATOM 816 O O . LYS A 1 104 ? 19.491 10.054 -25.034 1.00 48.72 104 LYS A O 1
ATOM 821 N N . ILE A 1 105 ? 17.858 8.534 -25.257 1.00 49.88 105 ILE A N 1
ATOM 822 C CA . ILE A 1 105 ? 17.493 8.927 -26.623 1.00 49.88 105 ILE A CA 1
ATOM 823 C C . ILE A 1 105 ? 16.156 9.668 -26.569 1.00 49.88 105 ILE A C 1
ATOM 825 O O . ILE A 1 105 ? 15.151 9.107 -26.132 1.00 49.88 105 ILE A O 1
ATOM 829 N N . GLU A 1 106 ? 16.181 10.944 -26.960 1.00 46.84 106 GLU A N 1
ATOM 830 C CA . GLU A 1 106 ? 14.996 11.783 -27.157 1.00 46.84 106 GLU A CA 1
ATOM 831 C C . GLU A 1 106 ? 13.969 11.055 -28.030 1.00 46.84 106 GLU A C 1
ATOM 833 O O . GLU A 1 106 ? 14.346 10.326 -28.948 1.00 46.84 106 GLU A O 1
ATOM 838 N N . LEU A 1 107 ? 12.680 11.237 -27.717 1.00 49.97 107 LEU A N 1
ATOM 839 C CA . LEU A 1 107 ? 11.545 10.614 -28.397 1.00 49.97 107 LEU A CA 1
ATOM 840 C C . LEU A 1 107 ? 11.667 10.753 -29.924 1.00 49.97 107 LEU A C 1
ATOM 842 O O . LEU A 1 107 ? 11.245 11.747 -30.509 1.00 49.97 107 LEU A O 1
ATOM 846 N N . CYS A 1 108 ? 12.208 9.728 -30.573 1.00 48.59 108 CYS A N 1
ATOM 847 C CA . CYS A 1 108 ? 11.994 9.474 -31.982 1.00 48.59 108 CYS A CA 1
ATOM 848 C C . CYS A 1 108 ? 10.910 8.402 -32.096 1.00 48.59 108 CYS A C 1
ATOM 850 O O . CYS A 1 108 ? 10.950 7.409 -31.367 1.00 48.59 108 CYS A O 1
ATOM 852 N N . ASP A 1 109 ? 9.974 8.552 -33.035 1.00 53.25 109 ASP A N 1
ATOM 853 C CA . ASP A 1 109 ? 8.885 7.585 -33.280 1.00 53.25 109 ASP A CA 1
ATOM 854 C C . ASP A 1 109 ? 9.380 6.158 -33.614 1.00 53.25 109 ASP A C 1
ATOM 856 O O . ASP A 1 109 ? 8.586 5.231 -33.726 1.00 53.25 109 ASP A O 1
ATOM 860 N N . HIS A 1 110 ? 10.691 5.967 -33.805 1.00 53.28 110 HIS A N 1
ATOM 861 C CA . HIS A 1 110 ? 11.339 4.697 -34.159 1.00 53.28 110 HIS A CA 1
ATOM 862 C C . HIS A 1 110 ? 12.291 4.171 -33.068 1.00 53.28 110 HIS A C 1
ATOM 864 O O . HIS A 1 110 ? 13.055 3.231 -33.295 1.00 53.28 110 HIS A O 1
ATOM 870 N N . CYS A 1 111 ? 12.274 4.777 -31.882 1.00 52.19 111 CYS A N 1
ATOM 871 C CA . CYS A 1 111 ? 13.138 4.407 -30.773 1.00 52.19 111 CYS A CA 1
ATOM 872 C C . CYS A 1 111 ? 12.474 3.262 -29.981 1.00 52.19 111 CYS A C 1
ATOM 874 O O . CYS A 1 111 ? 11.304 3.388 -29.610 1.00 52.19 111 CYS A O 1
ATOM 876 N N . PRO A 1 112 ? 13.163 2.134 -29.704 1.00 52.88 112 PRO A N 1
ATOM 877 C CA . PRO A 1 112 ? 12.552 1.062 -28.926 1.00 52.88 112 PRO A CA 1
ATOM 878 C C . PRO A 1 112 ? 12.177 1.596 -27.539 1.00 52.88 112 PRO A C 1
ATOM 880 O O . PRO A 1 112 ? 12.973 2.273 -26.892 1.00 52.88 112 PRO A O 1
ATOM 883 N N . ALA A 1 113 ? 10.952 1.327 -27.083 1.00 60.31 113 ALA A N 1
ATOM 884 C CA . ALA A 1 113 ? 10.519 1.715 -25.743 1.00 60.31 113 ALA A CA 1
ATOM 885 C C . ALA A 1 113 ? 11.450 1.090 -24.692 1.00 60.31 113 ALA A C 1
ATOM 887 O O . ALA A 1 113 ? 11.902 -0.033 -24.895 1.00 60.31 113 ALA A O 1
ATOM 888 N N . ARG A 1 114 ? 11.696 1.762 -23.556 1.00 65.62 114 ARG A N 1
ATOM 889 C CA . ARG A 1 114 ? 12.440 1.177 -22.421 1.00 65.62 114 ARG A CA 1
ATOM 890 C C . ARG A 1 114 ? 11.924 -0.230 -22.103 1.00 65.62 114 ARG A C 1
ATOM 892 O O . ARG A 1 114 ? 10.771 -0.403 -21.690 1.00 65.62 114 ARG A O 1
ATOM 899 N N . ARG A 1 115 ? 12.762 -1.241 -22.352 1.00 70.56 115 ARG A N 1
ATOM 900 C CA . ARG A 1 115 ? 12.404 -2.668 -22.280 1.00 70.56 115 ARG A CA 1
ATOM 901 C C . ARG A 1 115 ? 12.889 -3.320 -20.995 1.00 70.56 115 ARG A C 1
ATOM 903 O O . ARG A 1 115 ? 12.328 -4.346 -20.612 1.00 70.56 115 ARG A O 1
ATOM 910 N N . CYS A 1 116 ? 13.900 -2.760 -20.337 1.00 79.00 116 CYS A N 1
ATOM 911 C CA . CYS A 1 116 ? 1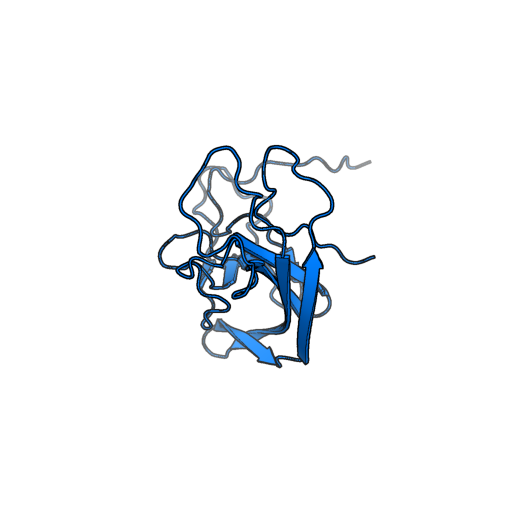4.466 -3.313 -19.114 1.00 79.00 116 CYS A CA 1
ATOM 912 C C . CYS A 1 116 ? 13.694 -2.806 -17.891 1.00 79.00 116 CYS A C 1
ATOM 914 O O . CYS A 1 116 ? 13.651 -1.609 -17.591 1.00 79.00 116 CYS A O 1
ATOM 916 N N . ARG A 1 117 ? 13.079 -3.748 -17.178 1.00 83.38 117 ARG A N 1
ATOM 917 C CA . ARG A 1 117 ? 12.336 -3.524 -15.941 1.00 83.38 117 ARG A CA 1
ATOM 918 C C . ARG A 1 117 ? 13.112 -4.081 -14.763 1.00 83.38 117 ARG A C 1
ATOM 920 O O . ARG A 1 117 ? 13.716 -5.148 -14.869 1.00 83.38 117 ARG A O 1
ATOM 927 N N . VAL A 1 118 ? 13.033 -3.372 -13.647 1.00 88.12 118 VAL A N 1
ATOM 928 C CA . VAL A 1 118 ? 13.531 -3.824 -12.351 1.00 88.12 118 VAL A CA 1
ATOM 929 C C . VAL A 1 118 ? 12.349 -3.878 -11.394 1.00 88.12 118 VAL A C 1
ATOM 931 O O . VAL A 1 118 ? 11.610 -2.902 -11.275 1.00 88.12 118 VAL A O 1
ATOM 934 N N . LEU A 1 119 ? 12.150 -5.021 -10.744 1.00 90.94 119 LEU A N 1
ATOM 935 C CA . LEU A 1 119 ? 11.196 -5.179 -9.653 1.00 90.94 119 LEU A CA 1
ATOM 936 C C . LEU A 1 119 ? 11.952 -5.178 -8.337 1.00 90.94 119 LEU A C 1
ATOM 938 O O . LEU A 1 119 ? 12.788 -6.056 -8.121 1.00 90.94 119 LEU A O 1
ATOM 942 N N . HIS A 1 120 ? 11.636 -4.233 -7.458 1.00 91.62 120 HIS A N 1
ATOM 943 C CA . HIS A 1 120 ? 12.075 -4.271 -6.068 1.00 91.62 120 HIS A CA 1
ATOM 944 C C . HIS A 1 120 ? 10.947 -4.822 -5.212 1.00 91.62 120 HIS A C 1
ATOM 946 O O . HIS A 1 120 ? 9.844 -4.288 -5.191 1.00 91.62 120 HIS A O 1
ATOM 952 N N . MET A 1 121 ? 11.227 -5.912 -4.514 1.00 93.38 121 MET A N 1
ATOM 953 C CA . MET A 1 121 ? 10.290 -6.566 -3.618 1.00 93.38 121 MET A CA 1
ATOM 954 C C . MET A 1 121 ? 10.794 -6.387 -2.194 1.00 93.38 121 MET A C 1
ATOM 956 O O . MET A 1 121 ? 11.893 -6.834 -1.870 1.00 93.38 121 MET A O 1
ATOM 960 N N . THR A 1 122 ? 10.002 -5.744 -1.342 1.00 93.38 122 THR A N 1
ATOM 961 C CA . THR A 1 122 ? 10.322 -5.555 0.077 1.00 93.38 122 THR A CA 1
ATOM 962 C C . THR A 1 122 ? 9.231 -6.189 0.923 1.00 93.38 122 THR A C 1
ATOM 964 O O . THR A 1 122 ? 8.091 -5.734 0.906 1.00 93.38 122 THR A O 1
ATOM 967 N N . THR A 1 123 ? 9.584 -7.225 1.684 1.00 94.88 123 THR A N 1
ATOM 968 C CA . THR A 1 123 ? 8.674 -7.891 2.626 1.00 94.88 123 THR A CA 1
ATOM 969 C C . THR A 1 123 ? 8.850 -7.338 4.033 1.00 94.88 123 THR A C 1
ATOM 971 O O . THR A 1 123 ? 9.975 -7.180 4.518 1.00 94.88 123 THR A O 1
ATOM 974 N N . PHE A 1 124 ? 7.742 -7.047 4.704 1.00 95.12 124 PHE A N 1
ATOM 975 C CA . PHE A 1 124 ? 7.739 -6.451 6.032 1.00 95.12 124 PHE A CA 1
ATOM 976 C C . PHE A 1 124 ? 6.474 -6.792 6.820 1.00 95.12 124 PHE A C 1
ATOM 978 O O . PHE A 1 124 ? 5.426 -7.068 6.247 1.00 95.12 124 PHE A O 1
ATOM 985 N N . GLY A 1 125 ? 6.581 -6.743 8.148 1.00 95.38 125 GLY A N 1
ATOM 986 C CA . GLY A 1 125 ? 5.427 -6.792 9.047 1.00 95.38 125 GLY A CA 1
ATOM 987 C C . GLY A 1 125 ? 4.898 -5.398 9.393 1.00 95.38 125 GLY A C 1
ATOM 988 O O . GLY A 1 125 ? 5.674 -4.437 9.448 1.00 95.38 125 GLY A O 1
ATOM 989 N N . LEU A 1 126 ? 3.602 -5.297 9.684 1.00 95.19 126 LEU A N 1
ATOM 990 C CA . LEU A 1 126 ? 2.948 -4.087 10.189 1.00 95.19 126 LEU A CA 1
ATOM 991 C C . LEU A 1 126 ? 2.396 -4.292 11.604 1.00 95.19 126 LEU A C 1
ATOM 993 O O . LEU A 1 126 ? 2.058 -5.400 11.997 1.00 95.19 126 LEU A O 1
ATOM 997 N N . LYS A 1 127 ? 2.341 -3.212 12.389 1.00 95.38 127 LYS A N 1
ATOM 998 C CA . LYS A 1 127 ? 1.591 -3.136 13.653 1.00 95.38 127 LYS A CA 1
ATOM 999 C C . LYS A 1 127 ? 1.201 -1.697 13.957 1.00 95.38 127 LYS A C 1
ATOM 1001 O O . LYS A 1 127 ? 1.839 -0.760 13.469 1.00 95.38 127 LYS A O 1
ATOM 1006 N N . TYR A 1 128 ? 0.253 -1.520 14.868 1.00 95.88 128 TYR A N 1
ATOM 1007 C CA . TYR A 1 128 ? 0.103 -0.247 15.564 1.00 95.88 128 TYR A CA 1
ATOM 1008 C C . TYR A 1 128 ? 1.102 -0.130 16.714 1.00 95.88 128 TYR A C 1
ATOM 1010 O O . TYR A 1 128 ? 1.292 -1.052 17.509 1.00 95.88 128 TYR A O 1
ATOM 1018 N N . ASN A 1 129 ? 1.769 1.018 16.807 1.00 93.69 129 ASN A N 1
ATOM 1019 C CA . ASN A 1 129 ? 2.593 1.330 17.969 1.00 93.69 129 ASN A CA 1
ATOM 1020 C C . ASN A 1 129 ? 1.737 1.825 19.150 1.00 93.69 129 ASN A C 1
ATOM 1022 O O . ASN A 1 129 ? 0.520 1.954 19.046 1.00 93.69 129 ASN A O 1
ATOM 1026 N N . LYS A 1 130 ? 2.373 2.138 20.287 1.00 93.81 130 LYS A N 1
ATOM 1027 C CA . LYS A 1 130 ? 1.667 2.598 21.501 1.00 93.81 130 LYS A CA 1
ATOM 1028 C C . LYS A 1 130 ? 0.872 3.897 21.307 1.00 93.81 130 LYS A C 1
ATOM 1030 O O . LYS A 1 130 ? -0.058 4.139 22.061 1.00 93.81 130 LYS A O 1
ATOM 1035 N N . ALA A 1 131 ? 1.236 4.720 20.322 1.00 93.88 131 ALA A N 1
ATOM 1036 C CA . ALA A 1 131 ? 0.509 5.937 19.964 1.00 93.88 131 ALA A CA 1
ATOM 1037 C C . ALA A 1 131 ? -0.621 5.675 18.948 1.00 93.88 131 ALA A C 1
ATOM 1039 O O . ALA A 1 131 ? -1.277 6.610 18.505 1.00 93.88 131 ALA A O 1
ATOM 1040 N N . GLY A 1 132 ? -0.835 4.416 18.553 1.00 92.50 132 GLY A N 1
ATOM 1041 C CA . GLY A 1 132 ? -1.854 4.020 17.587 1.00 92.50 132 GLY A CA 1
ATOM 1042 C C . GLY A 1 132 ? -1.480 4.277 16.127 1.00 92.50 132 GLY A C 1
ATOM 1043 O O . GLY A 1 132 ? -2.353 4.135 15.274 1.00 92.50 132 GLY A O 1
ATOM 1044 N N . ASN A 1 133 ? -0.224 4.631 15.829 1.00 94.06 133 ASN A N 1
ATOM 1045 C CA . ASN A 1 133 ? 0.252 4.888 14.466 1.00 94.06 133 ASN A CA 1
ATOM 1046 C C . ASN A 1 133 ? 0.673 3.591 13.774 1.00 94.06 133 ASN A C 1
ATOM 1048 O O . ASN A 1 133 ? 1.307 2.733 14.397 1.00 94.06 133 ASN A O 1
ATOM 1052 N N . LEU A 1 134 ? 0.358 3.476 12.482 1.00 94.81 134 LEU A N 1
ATOM 1053 C CA . LEU A 1 134 ? 0.757 2.340 11.656 1.00 94.81 134 LEU A CA 1
ATOM 1054 C C . LEU A 1 134 ? 2.274 2.381 11.415 1.00 94.81 134 LEU A C 1
ATOM 1056 O O . LEU A 1 134 ? 2.811 3.362 10.891 1.00 94.81 134 LEU A O 1
ATOM 1060 N N . GLN A 1 135 ? 2.970 1.315 11.810 1.00 93.44 135 GLN A N 1
ATOM 1061 C CA . GLN A 1 135 ? 4.426 1.239 11.768 1.00 93.44 135 GLN A CA 1
ATOM 1062 C C . GLN A 1 135 ? 4.914 -0.129 11.287 1.00 93.44 135 GLN A C 1
ATOM 1064 O O . GLN A 1 135 ? 4.326 -1.170 11.582 1.00 93.44 135 GLN A O 1
ATOM 1069 N N . ILE A 1 136 ? 6.053 -0.119 10.596 1.00 92.69 136 ILE A N 1
ATOM 1070 C CA . ILE A 1 136 ? 6.765 -1.328 10.181 1.00 92.69 136 ILE A CA 1
ATOM 1071 C C . ILE A 1 136 ? 7.519 -1.938 11.363 1.00 92.69 136 ILE A C 1
ATOM 1073 O O . ILE A 1 136 ? 8.187 -1.236 12.122 1.00 92.69 136 ILE A O 1
ATOM 1077 N N . THR A 1 137 ? 7.438 -3.256 11.509 1.00 85.75 137 THR A N 1
ATOM 1078 C CA . THR A 1 137 ? 7.950 -3.970 12.689 1.00 85.75 137 THR A CA 1
ATOM 1079 C C . THR A 1 137 ? 9.253 -4.704 12.438 1.00 85.75 137 THR A C 1
ATOM 1081 O O . THR A 1 137 ? 10.122 -4.711 13.306 1.00 85.75 137 THR A O 1
ATOM 1084 N N . LEU A 1 138 ? 9.396 -5.294 11.253 1.00 75.62 138 LEU A N 1
ATOM 1085 C CA . LEU A 1 138 ? 10.593 -5.987 10.799 1.00 75.62 138 LEU A CA 1
ATOM 1086 C C . LEU A 1 138 ? 10.570 -6.034 9.269 1.00 75.62 138 LEU A C 1
ATOM 1088 O O . LEU A 1 138 ? 9.601 -6.529 8.693 1.00 75.62 138 LEU A O 1
ATOM 1092 N N . ARG A 1 139 ? 11.622 -5.537 8.608 1.00 69.38 139 ARG A N 1
ATOM 1093 C CA . ARG A 1 139 ? 11.860 -5.821 7.183 1.00 69.38 139 ARG A CA 1
ATOM 1094 C C . ARG A 1 139 ? 12.508 -7.199 7.101 1.00 69.38 139 ARG A C 1
ATOM 1096 O O . ARG A 1 139 ? 13.600 -7.386 7.624 1.00 69.38 139 ARG A O 1
ATOM 1103 N N . GLN A 1 140 ? 11.794 -8.158 6.524 1.00 69.12 140 GLN A N 1
ATOM 1104 C CA . GLN A 1 140 ? 12.157 -9.577 6.571 1.00 69.12 140 GLN A CA 1
ATOM 1105 C C . GLN A 1 140 ? 13.000 -9.999 5.369 1.00 69.12 140 GLN A C 1
ATOM 1107 O O . GLN A 1 140 ? 13.904 -10.815 5.513 1.00 69.12 140 GLN A O 1
ATOM 1112 N N . ALA A 1 141 ? 12.723 -9.434 4.194 1.00 80.94 141 ALA A N 1
ATOM 1113 C CA . ALA A 1 141 ? 13.435 -9.771 2.971 1.00 80.94 141 ALA A CA 1
ATOM 1114 C C . ALA A 1 141 ? 13.382 -8.617 1.971 1.00 80.94 141 ALA A C 1
ATOM 1116 O O . ALA A 1 141 ? 12.385 -7.893 1.885 1.00 80.94 141 ALA A O 1
ATOM 1117 N N . GLN A 1 142 ? 14.456 -8.481 1.200 1.00 89.56 142 GLN A N 1
ATOM 1118 C CA . GLN A 1 142 ? 14.494 -7.663 -0.002 1.00 89.56 142 GLN A CA 1
ATOM 1119 C C . GLN A 1 142 ? 14.967 -8.529 -1.160 1.00 89.56 142 GLN A C 1
ATOM 1121 O O . GLN A 1 142 ? 15.917 -9.297 -1.019 1.00 89.56 142 GLN A O 1
ATOM 1126 N N . ALA A 1 143 ? 14.297 -8.407 -2.295 1.00 88.62 143 ALA A N 1
ATOM 1127 C CA . 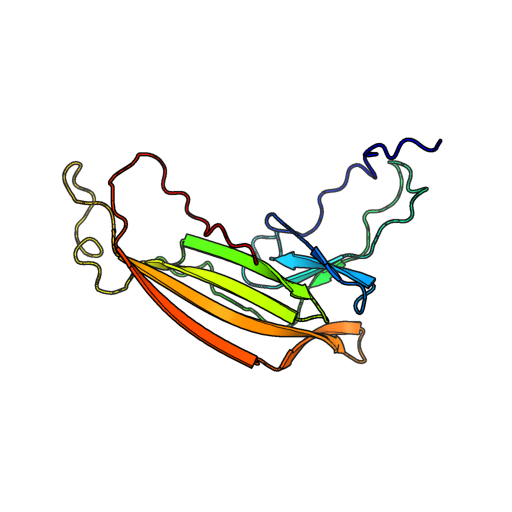ALA A 1 143 ? 14.678 -9.078 -3.522 1.00 88.62 143 ALA A CA 1
ATOM 1128 C C . ALA A 1 143 ? 14.582 -8.100 -4.690 1.00 88.62 143 ALA A C 1
ATOM 1130 O O . ALA A 1 143 ? 13.723 -7.219 -4.720 1.00 88.62 143 ALA A O 1
ATOM 1131 N N . CYS A 1 144 ? 15.478 -8.270 -5.653 1.00 88.62 144 CYS A N 1
ATOM 1132 C CA . CYS A 1 144 ? 15.503 -7.494 -6.878 1.00 88.62 144 CYS A CA 1
ATOM 1133 C C . CYS A 1 144 ? 15.496 -8.457 -8.061 1.00 88.62 144 CYS A C 1
ATOM 1135 O O . CYS A 1 144 ? 16.269 -9.415 -8.089 1.00 88.62 144 CYS A O 1
ATOM 1137 N N . MET A 1 145 ? 14.605 -8.221 -9.021 1.00 87.25 145 MET A N 1
ATOM 1138 C CA . MET A 1 145 ? 14.522 -9.015 -10.239 1.00 87.25 145 MET A CA 1
ATOM 1139 C C . MET A 1 145 ? 14.556 -8.103 -11.451 1.00 87.25 145 MET A C 1
ATOM 1141 O O . MET A 1 145 ? 13.790 -7.147 -11.543 1.00 87.25 145 MET A O 1
ATOM 1145 N N . MET A 1 146 ? 15.416 -8.436 -12.404 1.00 85.12 146 MET A N 1
ATOM 1146 C CA . MET A 1 146 ? 15.483 -7.744 -13.681 1.00 85.12 146 MET A CA 1
ATOM 1147 C C . MET A 1 146 ? 14.869 -8.610 -14.764 1.00 85.12 146 MET A C 1
ATOM 1149 O O . MET A 1 146 ? 15.148 -9.806 -14.846 1.00 85.12 146 MET A O 1
ATOM 1153 N N . PHE A 1 147 ? 14.068 -8.002 -15.628 1.00 79.00 147 PHE A N 1
ATOM 1154 C CA . PHE A 1 147 ? 13.526 -8.692 -16.787 1.00 79.00 147 PHE A CA 1
ATOM 1155 C C . PHE A 1 147 ? 13.423 -7.756 -17.987 1.00 79.00 147 PHE A C 1
ATOM 1157 O O . PHE A 1 147 ? 13.292 -6.537 -17.857 1.00 79.00 147 PHE A O 1
ATOM 1164 N N . LYS A 1 148 ? 13.489 -8.342 -19.182 1.00 76.88 148 LYS A N 1
ATOM 1165 C CA . LYS A 1 148 ? 13.274 -7.631 -20.443 1.00 76.88 148 LYS A CA 1
ATOM 1166 C C . LYS A 1 148 ? 11.851 -7.892 -20.912 1.00 76.88 148 LYS A C 1
ATOM 1168 O O . LYS A 1 148 ? 11.427 -9.044 -20.972 1.00 76.88 148 LYS A O 1
ATOM 1173 N N . ARG A 1 149 ? 11.111 -6.835 -21.246 1.00 69.25 149 ARG A N 1
ATOM 1174 C CA . ARG A 1 149 ? 9.769 -6.965 -21.819 1.00 69.25 149 ARG A CA 1
ATOM 1175 C C . ARG A 1 149 ? 9.860 -7.677 -23.186 1.00 69.25 149 ARG A C 1
ATOM 1177 O O . ARG A 1 149 ? 10.637 -7.215 -24.023 1.00 69.25 149 ARG A O 1
ATOM 1184 N N . PRO A 1 150 ? 9.078 -8.747 -23.435 1.00 59.22 150 PRO A N 1
ATOM 1185 C CA . PRO A 1 150 ? 9.172 -9.519 -24.680 1.00 59.22 150 PRO A CA 1
ATOM 1186 C C . PRO A 1 150 ? 8.669 -8.796 -25.941 1.00 59.22 150 PRO A C 1
ATOM 1188 O O . PRO A 1 150 ? 9.186 -9.057 -27.023 1.00 59.22 150 PRO A O 1
ATOM 1191 N N . HIS A 1 151 ? 7.676 -7.902 -25.824 1.00 58.31 151 HIS A N 1
ATOM 1192 C CA . HIS A 1 151 ? 6.991 -7.286 -26.972 1.00 58.31 151 HIS A CA 1
ATOM 1193 C C . HIS A 1 151 ? 6.653 -5.801 -26.765 1.00 58.31 151 HIS A C 1
ATOM 1195 O O . HIS A 1 151 ? 6.407 -5.359 -25.639 1.00 58.31 151 HIS A O 1
ATOM 1201 N N . ASP A 1 152 ? 6.585 -5.062 -27.877 1.00 55.78 152 ASP A N 1
ATOM 1202 C CA . ASP A 1 152 ? 6.241 -3.634 -27.965 1.00 55.78 152 ASP A CA 1
ATOM 1203 C C . ASP A 1 152 ? 4.716 -3.398 -27.998 1.00 55.78 152 ASP A C 1
ATOM 1205 O O . ASP A 1 152 ? 4.226 -2.562 -28.753 1.00 55.78 152 ASP A O 1
ATOM 1209 N N . PHE A 1 153 ? 3.934 -4.161 -27.226 1.00 51.84 153 PHE A N 1
ATOM 1210 C CA . PHE A 1 153 ? 2.486 -3.951 -27.210 1.00 51.84 153 PHE A CA 1
ATOM 1211 C C . PHE A 1 153 ? 2.123 -2.582 -26.624 1.00 51.84 153 PHE A C 1
ATOM 1213 O O . PHE A 1 153 ? 2.688 -2.124 -25.624 1.00 51.84 153 PHE A O 1
ATOM 1220 N N . THR A 1 154 ? 1.172 -1.957 -27.315 1.00 49.81 154 THR A N 1
ATOM 1221 C CA . THR A 1 154 ? 0.492 -0.707 -27.004 1.00 49.81 154 THR A CA 1
ATOM 1222 C C . THR A 1 154 ? -0.194 -0.812 -25.644 1.00 49.81 154 THR A C 1
ATOM 1224 O O . THR A 1 154 ? -0.834 -1.810 -25.332 1.00 49.81 154 THR A O 1
ATOM 1227 N N . GLU A 1 155 ? -0.021 0.246 -24.857 1.00 52.00 155 GLU A N 1
ATOM 1228 C CA . GLU A 1 155 ? -0.316 0.381 -23.427 1.00 52.00 155 GLU A CA 1
ATOM 1229 C C . GLU A 1 155 ? 0.666 -0.325 -22.474 1.00 52.00 155 GLU A C 1
ATOM 1231 O O . GLU A 1 155 ? 0.570 -1.522 -22.193 1.00 52.00 155 GLU A O 1
ATOM 1236 N N . PRO A 1 156 ? 1.634 0.417 -21.897 1.00 52.94 156 PRO A N 1
ATOM 1237 C CA . PRO A 1 156 ? 2.369 -0.097 -20.760 1.00 52.94 156 PRO A CA 1
ATOM 1238 C C . PRO A 1 156 ? 1.372 -0.272 -19.612 1.00 52.94 156 PRO A C 1
ATOM 1240 O O . PRO A 1 156 ? 0.917 0.720 -19.055 1.00 52.94 156 PRO A O 1
ATOM 1243 N N . SER A 1 157 ? 1.087 -1.503 -19.178 1.00 53.91 157 SER A N 1
ATOM 1244 C CA . SER A 1 157 ? 0.632 -1.680 -17.799 1.00 53.91 157 SER A CA 1
ATOM 1245 C C . SER A 1 157 ? 1.775 -1.171 -16.911 1.00 53.91 157 SER A C 1
ATOM 1247 O O . SER A 1 157 ? 2.826 -1.808 -16.785 1.00 53.91 157 SER A O 1
ATOM 1249 N N . LEU A 1 158 ? 1.639 0.064 -16.428 1.00 56.81 158 LEU A N 1
ATOM 1250 C CA . LEU A 1 158 ? 2.665 0.762 -15.650 1.00 56.81 158 LEU A CA 1
ATOM 1251 C C . LEU A 1 158 ? 2.841 0.108 -14.274 1.00 56.81 158 LEU A C 1
ATOM 1253 O O . LEU A 1 158 ? 3.936 0.122 -13.712 1.00 56.81 158 LEU A O 1
ATOM 1257 N N . GLU A 1 159 ? 1.783 -0.535 -13.785 1.00 63.25 159 GLU A N 1
ATOM 1258 C CA . GLU A 1 159 ? 1.731 -1.164 -12.476 1.00 63.25 159 GLU A CA 1
ATOM 1259 C C . GLU A 1 159 ? 1.993 -2.674 -12.553 1.00 63.25 159 GLU A C 1
ATOM 1261 O O . GLU A 1 159 ? 1.445 -3.357 -13.425 1.00 63.25 159 GLU A O 1
ATOM 1266 N N . PRO A 1 160 ? 2.815 -3.227 -11.643 1.00 64.38 160 PRO A N 1
ATOM 1267 C CA . PRO A 1 160 ? 3.009 -4.667 -11.559 1.00 64.38 160 PRO A CA 1
ATOM 1268 C C . PRO A 1 160 ? 1.706 -5.344 -11.113 1.00 64.38 160 PRO A C 1
ATOM 1270 O O . PRO A 1 160 ? 1.069 -4.904 -10.164 1.00 64.38 160 PRO A O 1
ATOM 1273 N N . LEU A 1 161 ? 1.306 -6.437 -11.760 1.00 69.25 161 LEU A N 1
ATOM 1274 C CA . LEU A 1 161 ? 0.317 -7.362 -11.200 1.00 69.25 161 LEU A CA 1
ATOM 1275 C C . LEU A 1 161 ? 1.073 -8.389 -10.357 1.00 69.25 161 LEU A C 1
ATOM 1277 O O . LEU A 1 161 ? 1.970 -9.056 -10.864 1.00 69.25 161 LEU A O 1
ATOM 1281 N N . ALA A 1 162 ? 0.724 -8.501 -9.080 1.00 68.44 162 ALA A N 1
ATOM 1282 C CA . ALA A 1 162 ? 1.288 -9.495 -8.180 1.00 68.44 162 ALA A CA 1
ATOM 1283 C C . ALA A 1 162 ? 0.157 -10.162 -7.390 1.00 68.44 162 ALA A C 1
ATOM 1285 O O . ALA A 1 162 ? -0.857 -9.532 -7.094 1.00 68.44 162 ALA A O 1
ATOM 1286 N N . PHE A 1 163 ? 0.325 -11.450 -7.117 1.00 68.00 163 PHE A N 1
ATOM 1287 C CA . PHE A 1 163 ? -0.560 -12.292 -6.319 1.00 68.00 163 PHE A CA 1
ATOM 1288 C C . PHE A 1 163 ? 0.265 -13.468 -5.783 1.00 68.00 163 PHE A C 1
ATOM 1290 O O . PHE A 1 163 ? 1.306 -13.801 -6.353 1.00 68.00 163 PHE A O 1
ATOM 1297 N N . TRP A 1 164 ? -0.182 -14.080 -4.691 1.00 60.91 164 TRP A N 1
ATOM 1298 C CA . TRP A 1 164 ? 0.404 -15.316 -4.165 1.00 60.91 164 TRP A CA 1
ATOM 1299 C C . TRP A 1 164 ? -0.391 -16.523 -4.691 1.00 60.91 164 TRP A C 1
ATOM 1301 O O . TRP A 1 164 ? -1.601 -16.402 -4.893 1.00 60.91 164 TRP A O 1
ATOM 1311 N N . ILE A 1 165 ? 0.293 -17.645 -4.949 1.00 47.00 165 ILE A N 1
ATOM 1312 C CA . ILE A 1 165 ? -0.289 -18.953 -5.321 1.00 47.00 165 ILE A CA 1
ATOM 1313 C C . ILE A 1 165 ? -0.194 -19.881 -4.115 1.00 47.00 165 ILE A C 1
ATOM 1315 O O . ILE A 1 165 ? 0.878 -19.853 -3.467 1.00 47.00 165 ILE A O 1
#

Organism: Sorghum bicolor (NCBI:txid4558)

Secondary structure (DSSP, 8-state):
----------S---SEEEEEEEETTTTEEEEEE-SSTTTTEEEEEEPPPTT--TTSPPPPEEEEEEE---TT-TTEEEEEEEEEETTEEEEEEEEE-TT-GGGSS---TTSPP--EEEEEEEEEEEEE-TTS-EEEEEEEEEEEEEEE-S---SS---SPP----

Foldseek 3Di:
DDDDDDDDAAPDDDQAPPDWDQAPQQQWTKHQGDDPVSHQWIKTWHDDDPPHDNPDDGTDMAIAPDRRDDPPDPFWLEWGWADPHPQKIKIKTKGQDPPQVLPPDDDDVPRQDRFKIKIKIWMFGWDQDPVRHIYTDDGDDIDMDIDGHPDPDPDDPSYDDDDDD

Sequence (165 aa):
MYILQWTHHGDWILPFAGQAYYDAELEAWVGLAGDRDSAGYLCSCDVPPVAAELTNPPPSWKLGLNKMFSKESELHRGAKLIHMGDSKFCLVESLFHEDDPTSKIELCDHCPARRCRVLHMTTFGLKYNKAGNLQITLRQAQACMMFKRPHDFTEPSLEPLAFWI

InterPro domains:
  IPR012871 Protein of unknown function DUF1677, O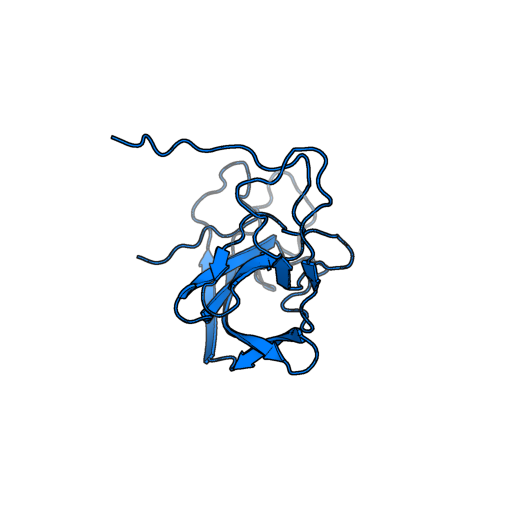ryza sativa [PF07893] (5-144)